Protein AF-A0A7V8ZUY8-F1 (afdb_monomer_lite)

Organism: NCBI:txid494916

Foldseek 3Di:
DDPPDDDDDDPVVVVVVVVVVVVVCCCPVPPDDDDDDDPDDDPDDDDPPDDPVNVVVVVVVVVVVQLVVLQVCLVVDDDPSSCVSNVD

Radius of gyration: 33.01 Å; chains: 1; bounding box: 45×41×88 Å

Secondary structure (DSSP, 8-state):
---SSPPPPPHHHHHHHHHHHHHHHHHHHS---PPPPPPPPPS--PPTT--HHHHHHHHHHHHHHHHHHHHHHHTTS-THHHHHHHT-

Sequence (88 aa):
MFKITPNPPDDDEAKKLNEAANRALAFYLDPKPEKPIPPPGPLFTVTEGADMECLLANLSETLASVNIMASELAFDLEGARRSFALGI

pLDDT: mean 86.99, std 10.51, range [50.97, 97.81]

Structure (mmCIF, N/CA/C/O backbone):
data_AF-A0A7V8ZUY8-F1
#
_entry.id   AF-A0A7V8ZUY8-F1
#
loop_
_atom_site.group_PDB
_atom_site.id
_atom_site.type_symbol
_atom_site.label_atom_id
_atom_site.label_alt_id
_atom_site.label_comp_id
_atom_site.label_asym_id
_atom_site.label_entity_id
_atom_site.label_seq_id
_atom_site.pdbx_PDB_ins_code
_atom_site.Cartn_x
_atom_site.Cartn_y
_atom_site.Cartn_z
_atom_site.occupancy
_atom_site.B_iso_or_equiv
_atom_site.auth_seq_id
_atom_site.auth_comp_id
_atom_site.auth_asym_id
_atom_site.auth_atom_id
_atom_site.pdbx_PDB_model_num
ATOM 1 N N . MET A 1 1 ? 25.556 -9.777 -74.593 1.00 50.97 1 MET A N 1
ATOM 2 C CA . MET A 1 1 ? 24.456 -8.967 -74.026 1.00 50.97 1 MET A CA 1
ATOM 3 C C . MET A 1 1 ? 24.010 -9.636 -72.738 1.00 50.97 1 MET A C 1
ATOM 5 O O . MET A 1 1 ? 23.417 -10.704 -72.804 1.00 50.97 1 MET A O 1
ATOM 9 N N . PHE A 1 2 ? 24.370 -9.077 -71.584 1.00 59.66 2 PHE A N 1
ATOM 10 C CA . PHE A 1 2 ? 23.855 -9.549 -70.298 1.00 59.66 2 PHE A CA 1
ATOM 11 C C . PHE A 1 2 ? 22.424 -9.032 -70.150 1.00 59.66 2 PHE A C 1
ATOM 13 O O . PHE A 1 2 ? 22.180 -7.842 -70.356 1.00 59.66 2 PHE A O 1
ATOM 20 N N . LYS A 1 3 ? 21.466 -9.923 -69.872 1.00 60.38 3 LYS A N 1
ATOM 21 C CA . LYS A 1 3 ? 20.099 -9.503 -69.555 1.00 60.38 3 LYS A CA 1
ATOM 22 C C . LYS A 1 3 ? 20.156 -8.680 -68.264 1.00 60.38 3 LYS A C 1
ATOM 24 O O . LYS A 1 3 ? 20.651 -9.163 -67.256 1.00 60.38 3 LYS A O 1
ATOM 29 N N . ILE A 1 4 ? 19.679 -7.437 -68.325 1.00 63.25 4 ILE A N 1
ATOM 30 C CA . ILE A 1 4 ? 19.623 -6.489 -67.192 1.00 63.25 4 ILE A CA 1
ATOM 31 C C . ILE A 1 4 ? 18.501 -6.865 -66.203 1.00 63.25 4 ILE A C 1
ATOM 33 O O . ILE A 1 4 ? 18.382 -6.289 -65.128 1.00 63.25 4 ILE A O 1
ATOM 37 N N . THR A 1 5 ? 17.677 -7.855 -66.542 1.00 64.44 5 THR A N 1
ATOM 38 C CA . THR A 1 5 ? 16.572 -8.315 -65.702 1.00 64.44 5 THR A CA 1
ATOM 39 C C . THR A 1 5 ? 17.025 -9.514 -64.866 1.00 64.44 5 THR A C 1
ATOM 41 O O . THR A 1 5 ? 17.478 -10.496 -65.463 1.00 64.44 5 THR A O 1
ATOM 44 N N . PRO A 1 6 ? 16.919 -9.459 -63.522 1.00 73.62 6 PRO A N 1
ATOM 45 C CA . PRO A 1 6 ? 17.221 -10.599 -62.664 1.00 73.62 6 PRO A CA 1
ATOM 46 C C . PRO A 1 6 ? 16.418 -11.826 -63.102 1.00 73.62 6 PRO A C 1
ATOM 48 O O . PRO A 1 6 ? 15.252 -11.697 -63.490 1.00 73.62 6 PRO A O 1
ATOM 51 N N . ASN A 1 7 ? 17.039 -13.007 -63.051 1.00 61.00 7 ASN A N 1
ATOM 52 C CA . ASN A 1 7 ? 16.301 -14.255 -63.216 1.00 61.00 7 ASN A CA 1
ATOM 53 C C . ASN A 1 7 ? 15.251 -14.370 -62.097 1.00 61.00 7 ASN A C 1
ATOM 55 O O . ASN A 1 7 ? 15.506 -13.905 -60.983 1.00 61.00 7 ASN A O 1
ATOM 59 N N . PRO A 1 8 ? 14.072 -14.943 -62.392 1.00 66.00 8 PRO A N 1
ATOM 60 C CA . PRO A 1 8 ? 13.043 -15.147 -61.384 1.00 66.00 8 PRO A CA 1
ATOM 61 C C . PRO A 1 8 ? 13.588 -15.983 -60.213 1.00 66.00 8 PRO A C 1
ATOM 63 O O . PRO A 1 8 ? 14.498 -16.787 -60.431 1.00 66.00 8 PRO A O 1
ATOM 66 N N . PRO A 1 9 ? 13.054 -15.788 -58.992 1.00 66.44 9 PRO A N 1
ATOM 67 C CA . PRO A 1 9 ? 13.479 -16.540 -57.816 1.00 66.44 9 PRO A CA 1
ATOM 68 C C . PRO A 1 9 ? 13.352 -18.044 -58.057 1.00 66.44 9 PRO A C 1
ATOM 70 O O . PRO A 1 9 ? 12.407 -18.480 -58.723 1.00 66.44 9 PRO A O 1
ATOM 73 N N . ASP A 1 10 ? 14.270 -18.824 -57.491 1.00 69.75 10 ASP A N 1
ATOM 74 C CA . ASP A 1 10 ? 14.174 -20.280 -57.526 1.00 69.75 10 ASP A CA 1
ATOM 75 C C . ASP A 1 10 ? 12.850 -20.738 -56.884 1.00 69.75 10 ASP A C 1
ATOM 77 O O . ASP A 1 10 ? 12.363 -20.155 -55.907 1.00 69.75 10 ASP A O 1
ATOM 81 N N . ASP A 1 11 ? 12.251 -21.791 -57.446 1.00 71.31 11 ASP A N 1
ATOM 82 C CA . ASP A 1 11 ? 10.904 -22.279 -57.099 1.00 71.31 11 ASP A CA 1
ATOM 83 C C . ASP A 1 11 ? 10.751 -22.579 -55.588 1.00 71.31 11 ASP A C 1
ATOM 85 O O . ASP A 1 11 ? 9.687 -22.385 -54.995 1.00 71.31 11 ASP A O 1
ATOM 89 N N . ASP A 1 12 ? 11.839 -22.967 -54.919 1.00 76.25 12 ASP A N 1
ATOM 90 C CA . ASP A 1 12 ? 11.859 -23.239 -53.478 1.00 76.25 12 ASP A CA 1
ATOM 91 C C . ASP A 1 12 ? 11.782 -21.975 -52.606 1.00 76.25 12 ASP A C 1
ATOM 93 O O . ASP A 1 12 ? 11.196 -22.006 -51.520 1.00 76.25 12 ASP A O 1
ATOM 97 N N . GLU A 1 13 ? 12.342 -20.848 -53.052 1.00 80.12 13 GLU A N 1
ATOM 98 C CA . GLU A 1 13 ? 12.236 -19.573 -52.334 1.00 80.12 13 GLU A CA 1
ATOM 99 C C . GLU A 1 13 ? 10.837 -18.975 -52.492 1.00 80.12 13 GLU A C 1
ATOM 101 O O . GLU A 1 13 ? 10.231 -18.538 -51.510 1.00 80.12 13 GLU A O 1
ATOM 106 N N . ALA A 1 14 ? 10.276 -19.043 -53.702 1.00 81.62 14 ALA A N 1
ATOM 107 C CA . ALA A 1 14 ? 8.913 -18.602 -53.979 1.00 81.62 14 ALA A CA 1
ATOM 108 C C . ALA A 1 14 ? 7.876 -19.367 -53.133 1.00 81.62 14 ALA A C 1
ATOM 110 O O . ALA A 1 14 ? 6.960 -18.759 -52.569 1.00 81.62 14 ALA A O 1
ATOM 111 N N . LYS A 1 15 ? 8.048 -20.686 -52.964 1.00 86.25 15 LYS A N 1
ATOM 112 C CA . LYS A 1 15 ? 7.193 -21.510 -52.091 1.00 86.25 15 LYS A CA 1
ATOM 113 C C . LYS A 1 15 ? 7.282 -21.101 -50.625 1.00 86.25 15 LYS A C 1
ATOM 115 O O . LYS A 1 15 ? 6.244 -20.954 -49.983 1.00 86.25 15 LYS A O 1
ATOM 120 N N . LYS A 1 16 ? 8.491 -20.864 -50.103 1.00 85.69 16 LYS A N 1
ATOM 121 C CA . LYS A 1 16 ? 8.693 -20.416 -48.712 1.00 85.69 16 LYS A CA 1
ATOM 122 C C . LYS A 1 16 ? 8.043 -19.061 -48.450 1.00 85.69 16 LYS A C 1
ATOM 124 O O . LYS A 1 16 ? 7.405 -18.883 -47.415 1.00 85.69 16 LYS A O 1
ATOM 129 N N . LEU A 1 17 ? 8.171 -18.121 -49.388 1.00 87.69 17 LEU A N 1
ATOM 130 C CA . LEU A 1 17 ? 7.534 -16.806 -49.290 1.00 87.69 17 LEU A CA 1
ATOM 131 C C . LEU A 1 17 ? 6.006 -16.918 -49.296 1.00 87.69 17 LEU A C 1
ATOM 133 O O . LEU A 1 17 ? 5.345 -16.275 -48.483 1.00 87.69 17 LEU A O 1
ATOM 137 N N . ASN A 1 18 ? 5.447 -17.771 -50.156 1.00 88.69 18 ASN A N 1
ATOM 138 C CA . ASN A 1 18 ? 4.009 -18.022 -50.199 1.00 88.69 18 ASN A CA 1
ATOM 139 C C . ASN A 1 18 ? 3.501 -18.676 -48.900 1.00 88.69 18 ASN A C 1
ATOM 141 O O . ASN A 1 18 ? 2.477 -18.276 -48.353 1.00 88.69 18 ASN A O 1
ATOM 145 N N . GLU A 1 19 ? 4.233 -19.648 -48.355 1.00 91.12 19 GLU A N 1
ATOM 146 C CA . GLU A 1 19 ? 3.878 -20.278 -47.080 1.00 91.12 19 GLU A CA 1
ATOM 147 C C . GLU A 1 19 ? 3.933 -19.278 -45.913 1.00 91.12 19 GLU A C 1
ATOM 149 O O . GLU A 1 19 ? 3.022 -19.235 -45.085 1.00 91.12 19 GLU A O 1
ATOM 154 N N . ALA A 1 20 ? 4.965 -18.430 -45.871 1.00 89.94 20 ALA A N 1
ATOM 155 C CA . ALA A 1 20 ? 5.089 -17.372 -44.875 1.00 89.94 20 ALA A CA 1
ATOM 156 C C . ALA A 1 20 ? 3.949 -16.346 -44.985 1.00 89.94 20 ALA A C 1
ATOM 158 O O . ALA A 1 20 ? 3.369 -15.966 -43.966 1.00 89.94 20 ALA A O 1
ATOM 159 N N . ALA A 1 21 ? 3.583 -15.946 -46.207 1.00 92.75 21 ALA A N 1
ATOM 160 C CA . ALA A 1 21 ? 2.460 -15.048 -46.455 1.00 92.75 21 ALA A CA 1
ATOM 161 C C . ALA A 1 21 ? 1.136 -15.663 -45.981 1.00 92.75 21 ALA A C 1
ATOM 163 O O . ALA A 1 21 ? 0.394 -15.024 -45.239 1.00 92.75 21 ALA A O 1
ATOM 164 N N . ASN A 1 22 ? 0.873 -16.929 -46.315 1.00 90.25 22 ASN A N 1
ATOM 165 C CA . ASN A 1 22 ? -0.335 -17.630 -45.877 1.00 90.25 22 ASN A CA 1
ATOM 166 C C . ASN A 1 22 ? -0.391 -17.794 -44.354 1.00 90.25 22 ASN A C 1
ATOM 168 O O . ASN A 1 22 ? -1.460 -17.668 -43.762 1.00 90.25 22 ASN A O 1
ATOM 172 N N . ARG A 1 23 ? 0.755 -18.011 -43.699 1.00 87.19 23 ARG A N 1
ATOM 173 C CA . ARG A 1 23 ? 0.848 -18.064 -42.234 1.00 87.19 23 ARG A CA 1
ATOM 174 C C . ARG A 1 23 ? 0.522 -16.718 -41.592 1.00 87.19 23 ARG A C 1
ATOM 176 O O . ARG A 1 23 ? -0.208 -16.686 -40.605 1.00 87.19 23 ARG A O 1
ATOM 183 N N . ALA A 1 24 ? 1.033 -15.622 -42.154 1.00 89.38 24 ALA A N 1
ATOM 184 C CA . ALA A 1 24 ? 0.712 -14.276 -41.688 1.00 89.38 24 ALA A CA 1
ATOM 185 C C . ALA A 1 24 ? -0.780 -13.966 -41.884 1.00 89.38 24 ALA A C 1
ATOM 187 O O . ALA A 1 24 ? -1.442 -13.519 -40.953 1.00 89.38 24 ALA A O 1
ATOM 188 N N . LEU A 1 25 ? -1.335 -14.275 -43.059 1.00 90.62 25 LEU A N 1
ATOM 189 C CA . LEU A 1 25 ? -2.758 -14.086 -43.338 1.00 90.62 25 LEU A CA 1
ATOM 190 C C . LEU A 1 25 ? -3.638 -14.908 -42.395 1.00 90.62 25 LEU A C 1
ATOM 192 O O . LEU A 1 25 ? -4.587 -14.363 -41.848 1.00 90.62 25 LEU A O 1
ATOM 196 N N . ALA A 1 26 ? -3.303 -16.174 -42.140 1.00 88.00 26 ALA A N 1
ATOM 197 C CA . ALA A 1 26 ? -4.039 -17.002 -41.186 1.00 88.00 26 ALA A CA 1
ATOM 198 C C . ALA A 1 26 ? -4.003 -16.414 -39.766 1.00 88.00 26 ALA A C 1
ATOM 200 O O . ALA A 1 26 ? -5.018 -16.411 -39.081 1.00 88.00 26 ALA A O 1
ATOM 201 N N . PHE A 1 27 ? -2.861 -15.867 -39.336 1.00 84.69 27 PHE A N 1
ATOM 202 C CA . PHE A 1 27 ? -2.726 -15.249 -38.015 1.00 84.69 27 PHE A CA 1
ATOM 203 C C . PHE A 1 27 ? -3.609 -14.000 -37.844 1.00 84.69 27 PHE A C 1
ATOM 205 O O . PHE A 1 27 ? -4.183 -13.805 -36.777 1.00 84.69 27 PHE A O 1
ATOM 212 N N . TYR A 1 28 ? -3.730 -13.166 -38.882 1.00 85.00 28 TYR A N 1
ATOM 213 C CA . TYR A 1 28 ? -4.478 -11.904 -38.803 1.00 85.00 28 TYR A CA 1
ATOM 214 C C . TYR A 1 28 ? -5.950 -12.013 -39.214 1.00 85.00 28 TYR A C 1
ATOM 216 O O . TYR A 1 28 ? -6.775 -11.268 -38.690 1.00 85.00 28 TYR A O 1
ATOM 224 N N . LEU A 1 29 ? -6.282 -12.890 -40.164 1.00 90.25 29 LEU A N 1
ATOM 225 C CA . LEU A 1 29 ? -7.624 -12.986 -40.750 1.00 90.25 29 LEU A CA 1
ATOM 226 C C . LEU A 1 29 ? -8.487 -14.080 -40.115 1.00 90.25 29 LEU A C 1
ATOM 228 O O . LEU A 1 29 ? -9.708 -13.982 -40.190 1.00 90.25 29 LEU A O 1
ATOM 232 N N . ASP A 1 30 ? -7.875 -15.090 -39.493 1.00 83.94 30 ASP A N 1
ATOM 233 C CA .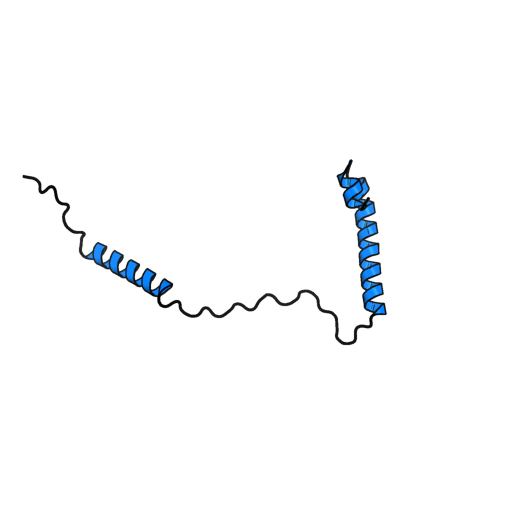 ASP A 1 30 ? -8.575 -16.152 -38.761 1.00 83.94 30 ASP A CA 1
ATOM 234 C C . ASP A 1 30 ? -7.880 -16.434 -37.414 1.00 83.94 30 ASP A C 1
ATOM 236 O O . ASP A 1 30 ? -7.342 -17.526 -37.180 1.00 83.94 30 ASP A O 1
ATOM 240 N N . PRO A 1 31 ? -7.805 -15.424 -36.522 1.00 79.25 31 PRO A N 1
ATOM 241 C CA . PRO A 1 31 ? -7.173 -15.602 -35.228 1.00 79.25 31 PRO A CA 1
ATOM 242 C C . PRO A 1 31 ? -7.940 -16.668 -34.444 1.00 79.25 31 PRO A C 1
ATOM 244 O O . PRO A 1 31 ? -9.118 -16.508 -34.115 1.00 79.25 31 PRO A O 1
ATOM 247 N N . LYS A 1 32 ? -7.258 -17.770 -34.115 1.00 79.31 32 LYS A N 1
ATOM 248 C CA . LYS A 1 32 ? -7.821 -18.784 -33.221 1.00 79.31 32 LYS A CA 1
ATOM 249 C C . LYS A 1 32 ? -8.198 -18.105 -31.903 1.00 79.31 32 LYS A C 1
ATOM 251 O O . LYS A 1 32 ? -7.359 -17.391 -31.354 1.00 79.31 32 LYS A O 1
ATOM 256 N N . PRO A 1 33 ? -9.408 -18.337 -31.368 1.00 76.06 33 PRO A N 1
ATOM 257 C CA . PRO A 1 33 ? -9.807 -17.742 -30.105 1.00 76.06 33 PRO A CA 1
ATOM 258 C C . PRO A 1 33 ? -8.853 -18.219 -29.008 1.00 76.06 33 PRO A C 1
ATOM 260 O O . PRO A 1 33 ? -8.823 -19.402 -28.656 1.00 76.06 33 PRO A O 1
ATOM 263 N N . GLU A 1 34 ? -8.045 -17.299 -28.486 1.00 74.94 34 GLU A N 1
ATOM 264 C CA . GLU A 1 34 ? -7.243 -17.557 -27.300 1.00 74.94 34 GLU A CA 1
ATOM 265 C C . GLU A 1 34 ? -8.191 -17.762 -26.117 1.00 74.94 34 GLU A C 1
ATOM 267 O O . GLU A 1 34 ? -9.136 -16.997 -25.910 1.00 74.94 34 GLU A O 1
ATOM 272 N N . LYS A 1 35 ? -7.966 -18.826 -25.339 1.00 80.31 35 LYS A N 1
ATOM 273 C CA . LYS A 1 35 ? -8.694 -19.003 -24.081 1.00 80.31 35 LYS A CA 1
ATOM 274 C C . LYS A 1 35 ? -8.328 -17.830 -23.168 1.00 80.31 35 LYS A C 1
ATOM 276 O O . LYS A 1 35 ? -7.136 -17.653 -22.916 1.00 80.31 35 LYS A O 1
ATOM 281 N N . PRO A 1 36 ? -9.306 -17.069 -22.646 1.00 81.12 36 PRO A N 1
ATOM 282 C CA . PRO A 1 36 ? -9.017 -16.002 -21.705 1.00 81.12 36 PRO A CA 1
ATOM 283 C C . PRO A 1 36 ? -8.239 -16.565 -20.519 1.00 81.12 36 PRO A C 1
ATOM 285 O O . PRO A 1 36 ? -8.675 -17.531 -19.886 1.00 81.12 36 PRO A O 1
ATOM 288 N N . ILE A 1 37 ? -7.087 -15.970 -20.224 1.00 81.19 37 ILE A N 1
ATOM 289 C CA . ILE A 1 37 ? -6.395 -16.217 -18.963 1.00 81.19 37 ILE A CA 1
ATOM 290 C C . ILE A 1 37 ? -7.239 -15.520 -17.890 1.00 81.19 37 ILE A C 1
ATOM 292 O O . ILE A 1 37 ? -7.461 -14.311 -18.005 1.00 81.19 37 ILE A O 1
ATOM 296 N N . PRO A 1 38 ? -7.765 -16.246 -16.887 1.00 80.81 38 PRO A N 1
ATOM 297 C CA . PRO A 1 38 ? -8.523 -15.607 -15.828 1.00 80.81 38 PRO A CA 1
ATOM 298 C C . PRO A 1 38 ? -7.626 -14.594 -15.107 1.00 80.81 38 PRO A C 1
ATOM 300 O O . PRO A 1 38 ? -6.443 -14.878 -14.886 1.00 80.81 38 PRO A O 1
ATOM 303 N N . PRO A 1 39 ? -8.158 -13.411 -14.753 1.00 81.94 39 PRO A N 1
ATOM 304 C CA . PRO A 1 39 ? -7.390 -12.430 -14.007 1.00 81.94 39 PRO A CA 1
ATOM 305 C C . PRO A 1 39 ? -6.916 -13.045 -12.681 1.00 81.94 39 PRO A C 1
ATOM 307 O O . PRO A 1 39 ? -7.610 -13.905 -12.124 1.00 81.94 39 PRO A O 1
ATOM 310 N N . PRO A 1 40 ? -5.752 -12.622 -12.158 1.00 84.69 40 PRO A N 1
ATOM 311 C CA . PRO A 1 40 ? -5.335 -13.030 -10.826 1.00 84.69 40 PRO A CA 1
ATOM 312 C C . PRO A 1 40 ? -6.436 -12.672 -9.820 1.00 84.69 40 PRO A C 1
ATOM 314 O O . PRO A 1 40 ? -7.001 -11.577 -9.866 1.00 84.69 40 PRO A O 1
ATOM 317 N N . GLY A 1 41 ? -6.771 -13.625 -8.949 1.00 85.88 41 GLY A N 1
ATOM 318 C CA . GLY A 1 41 ? -7.779 -13.428 -7.910 1.00 85.88 41 GLY A CA 1
ATOM 319 C C . GLY A 1 41 ? -7.386 -12.324 -6.919 1.00 85.88 41 GLY A C 1
ATOM 320 O O . GLY A 1 41 ? -6.224 -11.907 -6.877 1.00 85.88 41 GLY A O 1
ATOM 321 N N . PRO A 1 42 ? -8.339 -11.841 -6.106 1.00 85.94 42 PRO A N 1
ATOM 322 C CA . PRO A 1 42 ? -8.046 -10.846 -5.083 1.00 85.94 42 PRO A CA 1
ATOM 323 C C . PRO A 1 42 ? -7.035 -11.398 -4.068 1.00 85.94 42 PRO A C 1
ATOM 325 O O . PRO A 1 42 ? -7.149 -12.541 -3.630 1.00 85.94 42 PRO A O 1
ATOM 328 N N . LEU A 1 43 ? -6.059 -10.574 -3.676 1.00 88.75 43 LEU A N 1
ATOM 329 C CA . LEU A 1 43 ? -5.093 -10.919 -2.623 1.00 88.75 43 LEU A CA 1
ATOM 330 C C . LEU A 1 43 ? -5.721 -10.855 -1.226 1.00 88.75 43 LEU A C 1
ATOM 332 O O . LEU A 1 43 ? -5.341 -11.612 -0.338 1.00 88.75 43 LEU A O 1
ATOM 336 N N . PHE A 1 44 ? -6.686 -9.951 -1.046 1.00 85.94 44 PHE A N 1
ATOM 337 C CA . PHE A 1 44 ? -7.374 -9.711 0.216 1.00 85.94 44 PHE A CA 1
ATOM 338 C C . PHE A 1 44 ? -8.868 -9.526 -0.042 1.00 85.94 44 PHE A C 1
ATOM 340 O O . PHE A 1 44 ? -9.266 -8.910 -1.033 1.00 85.94 44 PHE A O 1
ATOM 347 N N . THR A 1 45 ? -9.694 -10.041 0.865 1.00 89.12 45 THR A N 1
ATOM 348 C CA . THR A 1 45 ? -11.155 -9.907 0.836 1.00 89.12 45 THR A CA 1
ATOM 349 C C . THR A 1 45 ? -11.668 -9.626 2.241 1.00 89.12 45 THR A C 1
ATOM 351 O O . THR A 1 45 ? -11.115 -10.143 3.210 1.00 89.12 45 THR A O 1
ATOM 354 N N . VAL A 1 46 ? -12.751 -8.860 2.358 1.00 88.50 46 VAL A N 1
ATOM 355 C CA . VAL A 1 46 ? -13.477 -8.714 3.627 1.00 88.50 46 VAL A CA 1
ATOM 356 C C . VAL A 1 46 ? -14.359 -9.945 3.822 1.00 88.50 46 VAL A C 1
ATOM 358 O O . VAL A 1 46 ? -15.074 -10.336 2.899 1.00 88.50 46 VAL A O 1
ATOM 361 N N . THR A 1 47 ? -14.295 -10.580 4.993 1.00 88.00 47 THR A N 1
ATOM 362 C CA . THR A 1 47 ? -15.135 -11.745 5.294 1.00 88.00 47 THR A CA 1
ATOM 363 C C . THR A 1 47 ? -16.597 -11.338 5.418 1.00 88.00 47 THR A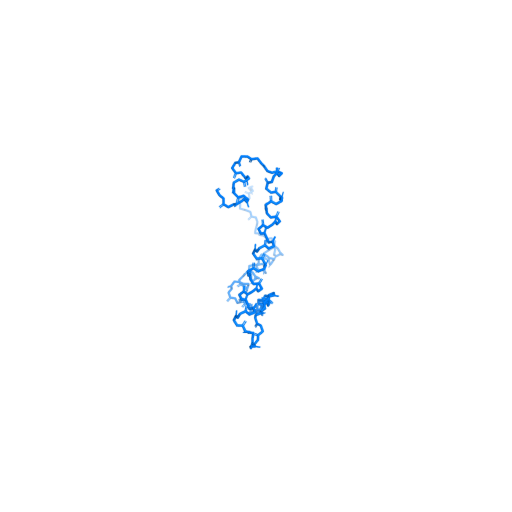 C 1
ATOM 365 O O . THR A 1 47 ? -16.919 -10.292 5.982 1.00 88.00 47 THR A O 1
ATOM 368 N N . GLU A 1 48 ? -17.493 -12.184 4.919 1.00 89.25 48 GLU A N 1
ATOM 369 C CA . GLU A 1 48 ? -18.929 -11.982 5.090 1.00 89.25 48 GLU A CA 1
ATOM 370 C C . GLU A 1 48 ? -19.281 -11.955 6.587 1.00 89.25 48 GLU A C 1
ATOM 372 O O . GLU A 1 48 ? -18.811 -12.790 7.359 1.00 89.25 48 GLU A O 1
ATOM 377 N N . GLY A 1 49 ? -20.058 -10.952 7.009 1.00 88.88 49 GLY A N 1
ATOM 378 C CA . GLY A 1 49 ? -20.389 -10.732 8.420 1.00 88.88 49 GLY A CA 1
ATOM 379 C C . GLY A 1 49 ? -19.302 -10.036 9.249 1.00 88.88 49 GLY A C 1
ATOM 380 O O . GLY A 1 49 ? -19.448 -9.963 10.467 1.00 88.88 49 GLY A O 1
ATOM 381 N N . ALA A 1 50 ? -18.230 -9.520 8.630 1.00 89.25 50 ALA A N 1
ATOM 382 C CA . ALA A 1 50 ? -17.270 -8.671 9.332 1.00 89.25 50 ALA A CA 1
ATOM 383 C C . ALA A 1 50 ? -17.963 -7.417 9.886 1.00 89.25 50 ALA A C 1
ATOM 385 O O . ALA A 1 50 ? -18.603 -6.668 9.144 1.00 89.25 50 ALA A O 1
ATOM 386 N N . ASP A 1 51 ? -17.817 -7.199 11.190 1.00 94.06 51 ASP A N 1
ATOM 387 C CA . ASP A 1 51 ? -18.391 -6.044 11.865 1.00 94.06 51 ASP A CA 1
ATOM 388 C C . ASP A 1 51 ? -17.656 -4.750 11.489 1.00 94.06 51 ASP A C 1
ATOM 390 O O . ASP A 1 51 ? -16.431 -4.730 11.332 1.00 94.06 51 ASP A O 1
ATOM 394 N N . MET A 1 52 ? -18.409 -3.656 11.357 1.00 93.00 52 MET A N 1
ATOM 395 C CA . MET A 1 52 ? -17.859 -2.363 10.950 1.00 93.00 52 MET A CA 1
ATOM 396 C C . MET A 1 52 ? -16.827 -1.850 11.960 1.00 93.00 52 MET A C 1
ATOM 398 O O . MET A 1 52 ? -15.785 -1.343 11.543 1.00 93.00 52 MET A O 1
ATOM 402 N N . GLU A 1 53 ? -17.064 -2.035 13.262 1.00 94.62 53 GLU A N 1
ATOM 403 C CA . GLU A 1 53 ? -16.132 -1.591 14.303 1.00 94.62 53 GLU A CA 1
ATOM 404 C C . GLU A 1 53 ? -14.816 -2.367 14.228 1.00 94.62 53 GLU A C 1
ATOM 406 O O . GLU A 1 53 ? -13.742 -1.774 14.308 1.00 94.62 53 GLU A O 1
ATOM 411 N N . CYS A 1 54 ? -14.869 -3.681 13.983 1.00 93.06 54 CYS A N 1
ATOM 412 C CA . CYS A 1 54 ? -13.665 -4.488 13.771 1.00 93.06 54 CYS A CA 1
ATOM 413 C C . CYS A 1 54 ? -12.861 -4.018 12.551 1.00 93.06 54 CYS A C 1
ATOM 415 O O . CYS A 1 54 ? -11.633 -3.936 12.619 1.00 93.06 54 CYS A O 1
ATOM 417 N N . LEU A 1 55 ? -13.534 -3.694 11.442 1.00 93.94 55 LEU A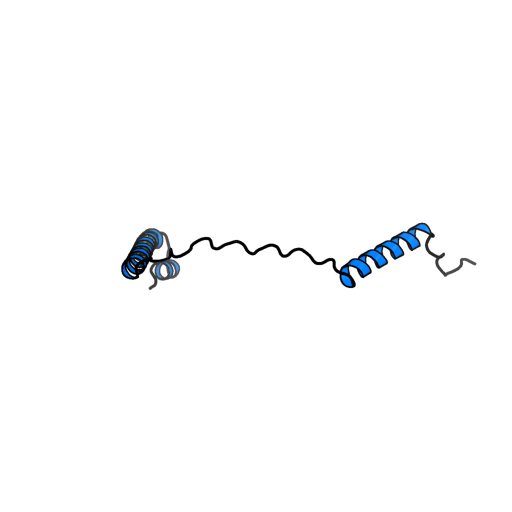 N 1
ATOM 418 C CA . LEU A 1 55 ? -12.871 -3.200 10.233 1.00 93.94 55 LEU A CA 1
ATOM 419 C C . LEU A 1 55 ? -12.208 -1.839 10.465 1.00 93.94 55 LEU A C 1
ATOM 421 O O . LEU A 1 55 ? -11.063 -1.637 10.056 1.00 93.94 55 LEU A O 1
ATOM 425 N N . LEU A 1 56 ? -12.904 -0.924 11.144 1.00 95.69 56 LEU A N 1
ATOM 426 C CA . LEU A 1 56 ? -12.378 0.397 11.484 1.00 95.69 56 LEU A CA 1
ATOM 427 C C . LEU A 1 56 ? -11.222 0.308 12.483 1.00 95.69 56 LEU A C 1
ATOM 429 O O . LEU A 1 56 ? -10.212 0.984 12.291 1.00 95.69 56 LEU A O 1
ATOM 433 N N . ALA A 1 57 ? -11.324 -0.554 13.496 1.00 96.00 57 ALA A N 1
ATOM 434 C CA . ALA A 1 57 ? -10.254 -0.794 14.457 1.00 96.00 57 ALA A CA 1
ATOM 435 C C . ALA A 1 57 ? -8.999 -1.350 13.769 1.00 96.00 57 ALA A C 1
ATOM 437 O O . ALA A 1 57 ? -7.921 -0.781 13.927 1.00 96.00 57 ALA A O 1
ATOM 438 N N . ASN A 1 58 ? -9.144 -2.387 12.935 1.00 94.25 58 ASN A N 1
ATOM 439 C CA . ASN A 1 58 ? -8.029 -2.976 12.190 1.00 94.25 58 ASN A CA 1
ATOM 440 C C . ASN A 1 58 ? -7.357 -1.957 11.257 1.00 94.25 58 ASN A C 1
ATOM 442 O O . ASN A 1 58 ? -6.129 -1.880 11.181 1.00 94.25 58 ASN A O 1
ATOM 446 N N . LEU A 1 59 ? -8.155 -1.153 10.547 1.00 94.94 59 LEU A N 1
ATOM 447 C CA . LEU A 1 59 ? -7.626 -0.090 9.697 1.00 94.94 59 L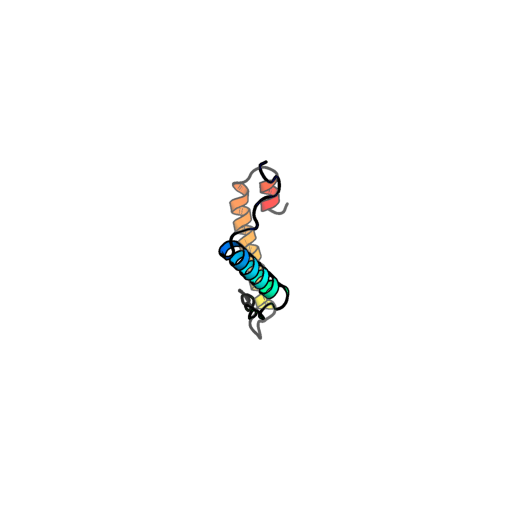EU A CA 1
ATOM 448 C C . LEU A 1 59 ? -6.880 0.963 10.525 1.00 94.94 59 LEU A C 1
ATOM 450 O O . LEU A 1 59 ? -5.762 1.333 10.172 1.00 94.94 59 LEU A O 1
ATOM 454 N N . SER A 1 60 ? -7.473 1.427 11.624 1.00 97.44 60 SER A N 1
ATOM 455 C CA . SER A 1 60 ? -6.867 2.430 12.501 1.00 97.44 60 SER A CA 1
ATOM 456 C C . SER A 1 60 ? -5.555 1.933 13.106 1.00 97.44 60 SER A C 1
ATOM 458 O O . SER A 1 60 ? -4.581 2.680 13.147 1.00 97.44 60 SER A O 1
ATOM 460 N N . GLU A 1 61 ? -5.505 0.679 13.549 1.00 97.06 61 GLU A N 1
ATOM 461 C CA . GLU A 1 61 ? -4.296 0.054 14.081 1.00 97.06 61 GLU A CA 1
ATOM 462 C C . GLU A 1 61 ? -3.216 -0.087 13.001 1.00 97.06 61 GLU A C 1
ATOM 464 O O . GLU A 1 61 ? -2.059 0.260 13.237 1.00 97.06 61 GLU A O 1
ATOM 469 N N . THR A 1 62 ? -3.598 -0.496 11.786 1.00 96.69 62 THR A N 1
ATOM 470 C CA . THR A 1 62 ? -2.680 -0.569 10.638 1.00 96.69 62 THR A CA 1
ATOM 471 C C . THR A 1 62 ? -2.084 0.804 10.323 1.00 96.69 62 THR A C 1
ATOM 473 O O . THR A 1 62 ? -0.872 0.932 10.160 1.00 96.69 62 THR A O 1
ATOM 476 N N . LEU A 1 63 ? -2.911 1.853 10.278 1.00 96.88 63 LEU A N 1
ATOM 477 C CA . LEU A 1 63 ? -2.448 3.219 10.023 1.00 96.88 63 LEU A CA 1
ATOM 478 C C . LEU A 1 63 ? -1.557 3.744 11.154 1.00 96.88 63 LEU A C 1
ATOM 480 O O . LEU A 1 63 ? -0.535 4.369 10.878 1.00 96.88 63 LEU A O 1
ATOM 484 N N . ALA A 1 64 ? -1.895 3.456 12.413 1.00 97.31 64 ALA A N 1
ATOM 485 C CA . ALA A 1 64 ? -1.068 3.819 13.560 1.00 97.31 64 ALA A CA 1
ATOM 486 C C . ALA A 1 64 ? 0.300 3.121 13.515 1.00 97.31 64 ALA A C 1
ATOM 488 O O . ALA A 1 64 ? 1.328 3.766 13.725 1.00 97.31 64 ALA A O 1
ATOM 489 N N . SER A 1 65 ? 0.325 1.829 13.173 1.00 97.81 65 SER A N 1
ATOM 490 C CA . SER A 1 65 ? 1.557 1.057 12.996 1.00 97.81 65 SER A CA 1
ATOM 491 C C . SER A 1 65 ? 2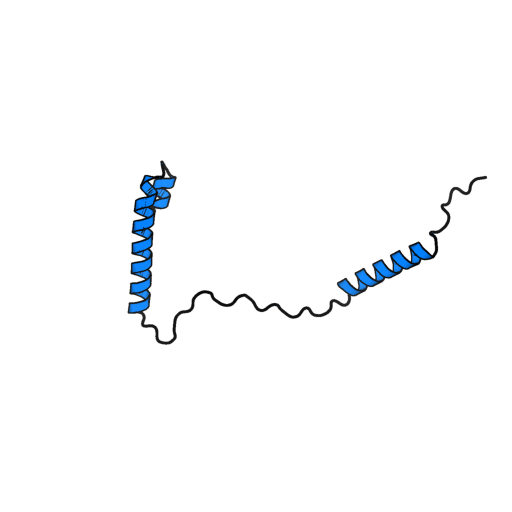.429 1.640 11.882 1.00 97.81 65 SER A C 1
ATOM 493 O O . SER A 1 65 ? 3.615 1.897 12.095 1.00 97.81 65 SER A O 1
ATOM 495 N N . VAL A 1 66 ? 1.839 1.936 10.719 1.00 96.88 66 VAL A N 1
ATOM 496 C CA . VAL A 1 66 ? 2.547 2.576 9.601 1.00 96.88 66 VAL A CA 1
ATOM 497 C C . VAL A 1 66 ? 3.088 3.946 9.994 1.00 96.88 66 VAL A C 1
ATOM 499 O O . VAL A 1 66 ? 4.231 4.252 9.668 1.00 96.88 66 VAL A O 1
ATOM 502 N N . ASN A 1 67 ? 2.320 4.752 10.728 1.00 95.56 67 ASN A N 1
ATOM 503 C CA . ASN A 1 67 ? 2.766 6.064 11.183 1.00 95.56 67 ASN A CA 1
ATOM 504 C C . ASN A 1 67 ? 3.987 5.978 12.110 1.00 95.56 67 ASN A C 1
ATOM 506 O O . ASN A 1 67 ? 4.901 6.791 11.984 1.00 95.56 67 ASN A O 1
ATOM 510 N N . ILE A 1 68 ? 4.030 4.992 13.013 1.00 96.56 68 ILE A N 1
ATOM 511 C CA . ILE A 1 68 ? 5.195 4.752 13.877 1.00 96.56 68 ILE A CA 1
ATOM 512 C C . ILE A 1 68 ? 6.407 4.369 13.025 1.00 96.56 68 ILE A C 1
ATOM 514 O O . ILE A 1 68 ? 7.436 5.029 13.122 1.00 96.56 68 ILE A O 1
ATOM 518 N N . MET A 1 69 ? 6.269 3.384 12.131 1.00 96.50 69 MET A N 1
ATOM 519 C CA . MET A 1 69 ? 7.365 2.956 11.248 1.00 96.50 69 MET A CA 1
ATOM 520 C C . MET A 1 69 ? 7.884 4.099 10.364 1.00 96.50 69 MET A C 1
ATOM 522 O O . MET A 1 69 ? 9.092 4.283 10.219 1.00 96.50 69 MET A O 1
ATOM 526 N N . ALA A 1 70 ? 6.977 4.889 9.784 1.00 96.44 70 ALA A N 1
ATOM 527 C CA . ALA A 1 70 ? 7.326 6.042 8.964 1.00 96.44 70 ALA A CA 1
ATOM 528 C C . ALA A 1 70 ? 8.032 7.123 9.790 1.00 96.44 70 ALA A C 1
ATOM 5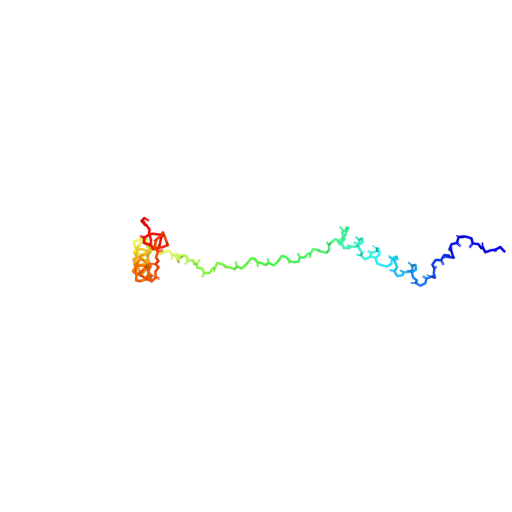30 O O . ALA A 1 70 ? 9.026 7.679 9.332 1.00 96.44 70 ALA A O 1
ATOM 531 N N . SER A 1 71 ? 7.563 7.382 11.014 1.00 95.19 71 SER A N 1
ATOM 532 C CA . SER A 1 71 ? 8.182 8.347 11.926 1.00 95.19 71 SER A CA 1
ATOM 533 C C . SER A 1 71 ? 9.580 7.913 12.357 1.00 95.19 71 SER A C 1
ATOM 535 O O . SER A 1 71 ? 10.484 8.742 12.368 1.00 95.19 71 SER A O 1
ATOM 537 N N . GLU A 1 72 ? 9.778 6.629 12.670 1.00 95.75 72 GLU A N 1
ATOM 538 C CA . GLU A 1 72 ? 11.095 6.076 13.001 1.00 95.75 72 GLU A CA 1
ATOM 539 C C . GLU A 1 72 ? 12.070 6.225 11.825 1.00 95.75 72 GLU A C 1
ATOM 541 O O . GLU A 1 72 ? 13.170 6.747 12.004 1.00 95.75 72 GLU A O 1
ATOM 546 N N . LEU A 1 73 ? 11.644 5.869 10.609 1.00 96.12 73 LEU A N 1
ATOM 547 C CA . LEU A 1 73 ? 12.481 5.951 9.408 1.00 96.12 73 LEU A CA 1
ATOM 548 C C . LEU A 1 73 ? 12.701 7.391 8.911 1.00 96.12 73 LEU A C 1
ATOM 550 O O . LEU A 1 73 ? 13.706 7.685 8.266 1.00 96.12 73 LEU A O 1
ATOM 554 N N . ALA A 1 74 ? 11.783 8.319 9.189 1.00 97.06 74 ALA A N 1
ATOM 555 C CA . ALA A 1 74 ? 11.885 9.698 8.713 1.00 97.06 74 ALA A CA 1
ATOM 556 C C . ALA A 1 74 ? 13.131 10.422 9.247 1.00 97.06 74 ALA A C 1
ATOM 558 O O . ALA A 1 74 ? 13.656 11.319 8.577 1.00 97.06 74 ALA A O 1
ATOM 559 N N . PHE A 1 75 ? 13.633 10.037 10.424 1.00 92.75 75 PHE A N 1
ATOM 560 C CA . PHE A 1 75 ? 14.850 10.620 10.991 1.00 92.75 75 PHE A CA 1
ATOM 561 C C . PHE A 1 75 ? 16.117 10.260 10.205 1.00 92.75 75 PHE A C 1
ATOM 563 O O . PHE A 1 75 ? 17.062 11.051 10.222 1.00 92.75 75 PHE A O 1
ATOM 570 N N . ASP A 1 76 ? 16.095 9.173 9.428 1.00 96.75 76 ASP A N 1
ATOM 571 C CA . ASP A 1 76 ? 17.178 8.796 8.509 1.00 96.75 76 ASP A CA 1
ATOM 572 C C . ASP A 1 76 ? 17.157 9.605 7.197 1.00 96.75 76 ASP A C 1
ATOM 574 O O . ASP A 1 76 ? 18.091 9.549 6.394 1.00 96.75 76 ASP A O 1
ATOM 578 N N . LEU A 1 77 ? 16.092 10.376 6.950 1.00 96.94 77 LEU A N 1
ATOM 579 C CA . LEU A 1 77 ? 15.937 11.230 5.773 1.00 96.94 77 LEU A CA 1
ATOM 580 C C . LEU A 1 77 ? 16.257 12.688 6.104 1.00 96.94 77 LEU A C 1
ATOM 582 O O . LEU A 1 77 ? 16.132 13.127 7.243 1.00 96.94 77 LEU A O 1
ATOM 586 N N . GLU A 1 78 ? 16.598 13.483 5.089 1.00 95.31 78 GLU A N 1
ATOM 587 C CA . GLU A 1 78 ? 16.885 14.917 5.226 1.00 95.31 78 GLU A CA 1
ATOM 588 C C . GLU A 1 78 ? 15.965 15.787 4.357 1.00 95.31 78 GLU A C 1
ATOM 590 O O . GLU A 1 78 ? 15.465 15.358 3.308 1.00 95.31 78 GLU A O 1
ATOM 595 N N . GLY A 1 79 ? 15.779 17.042 4.784 1.00 93.94 79 GLY A N 1
ATOM 596 C CA . GLY A 1 79 ? 15.045 18.069 4.043 1.00 93.94 79 GLY A CA 1
ATOM 597 C C . GLY A 1 79 ? 13.603 17.666 3.723 1.00 93.94 79 GLY A C 1
ATOM 598 O O . GLY A 1 79 ? 12.918 17.057 4.541 1.00 93.94 79 GLY A O 1
ATOM 599 N N . ALA A 1 80 ? 13.154 17.973 2.504 1.00 95.62 80 ALA A N 1
ATOM 600 C CA . ALA A 1 80 ? 11.781 17.724 2.057 1.00 95.62 80 ALA A CA 1
ATOM 601 C C . ALA A 1 80 ? 11.351 16.245 2.127 1.00 95.62 80 ALA A C 1
ATOM 603 O O . ALA A 1 80 ? 10.168 15.959 2.280 1.00 95.62 80 ALA A O 1
ATOM 604 N N . ARG A 1 81 ? 12.295 15.293 2.049 1.00 95.94 81 ARG A N 1
ATOM 605 C CA . ARG A 1 81 ? 11.984 13.855 2.135 1.00 95.94 81 ARG A CA 1
ATOM 606 C C . ARG A 1 81 ? 11.543 13.440 3.537 1.00 95.94 81 ARG A C 1
ATOM 608 O O . ARG A 1 81 ? 10.686 12.574 3.658 1.00 95.94 81 ARG A O 1
ATOM 615 N N . ARG A 1 82 ? 12.091 14.079 4.575 1.00 96.75 82 ARG A N 1
ATOM 616 C CA . ARG A 1 82 ? 11.656 13.874 5.962 1.00 96.75 82 ARG A CA 1
ATOM 617 C C . ARG A 1 82 ? 10.236 14.393 6.166 1.00 96.75 82 ARG A C 1
ATOM 619 O O . ARG A 1 82 ? 9.407 13.668 6.695 1.00 96.75 82 ARG A O 1
ATOM 626 N N . SER A 1 83 ? 9.953 15.612 5.706 1.00 93.38 83 SER A N 1
ATOM 627 C CA . SER A 1 83 ? 8.611 16.205 5.776 1.00 93.38 83 SER A CA 1
ATOM 628 C C . SER A 1 83 ? 7.580 15.343 5.045 1.00 93.38 83 SER A C 1
ATOM 630 O O . SER A 1 83 ? 6.550 15.002 5.614 1.00 93.38 83 SER A O 1
ATOM 632 N N . PHE A 1 84 ? 7.926 14.859 3.846 1.00 95.12 84 PHE A N 1
ATOM 633 C CA . PHE A 1 84 ? 7.093 13.919 3.099 1.00 95.12 84 PHE A CA 1
ATOM 634 C C . PHE A 1 84 ? 6.821 12.617 3.869 1.00 95.12 84 PHE A C 1
ATOM 636 O O . PHE A 1 84 ? 5.671 12.201 3.956 1.00 95.12 84 PHE A O 1
ATOM 643 N N . ALA A 1 85 ? 7.849 11.988 4.451 1.00 94.62 85 ALA A N 1
ATOM 644 C CA . ALA A 1 85 ? 7.684 10.758 5.233 1.00 94.62 85 ALA A CA 1
ATOM 645 C C . ALA A 1 85 ? 6.823 10.959 6.495 1.00 94.62 85 ALA A C 1
ATOM 647 O O . ALA A 1 85 ? 6.091 10.053 6.879 1.00 94.62 85 ALA A O 1
ATOM 648 N N . LEU A 1 86 ? 6.881 12.147 7.105 1.00 94.00 86 LEU A N 1
ATOM 649 C CA . LEU A 1 86 ? 6.057 12.536 8.255 1.00 94.00 86 LEU A CA 1
ATOM 650 C C . LEU A 1 86 ? 4.659 13.050 7.868 1.00 94.00 86 LEU A C 1
ATOM 652 O O . LEU A 1 86 ? 3.835 13.273 8.751 1.00 94.00 86 LEU A O 1
ATOM 656 N N . GLY A 1 87 ? 4.384 13.258 6.577 1.00 91.75 87 GLY A N 1
ATOM 657 C CA . GLY A 1 87 ? 3.116 13.806 6.096 1.00 91.75 87 GLY A CA 1
ATOM 658 C C . GLY A 1 87 ? 2.873 15.273 6.476 1.00 91.75 87 GLY A C 1
ATOM 659 O O . GLY A 1 87 ? 1.721 15.643 6.706 1.00 91.75 87 GLY A O 1
ATOM 660 N N . ILE A 1 88 ? 3.932 16.092 6.556 1.00 88.06 88 ILE A N 1
ATOM 661 C CA . ILE A 1 88 ? 3.886 17.521 6.938 1.00 88.06 88 ILE A CA 1
ATOM 662 C C . ILE A 1 88 ? 4.522 18.450 5.903 1.00 88.06 88 ILE A C 1
ATOM 664 O O . ILE A 1 88 ? 5.370 17.984 5.109 1.00 88.06 88 ILE A O 1
#